Protein AF-0000000084954099 (afdb_homodimer)

pLDDT: mean 73.91, std 28.65, range [22.72, 98.81]

Solvent-accessible surface area (backbone atoms only — not comparable to full-atom values): 9710 Å² total; per-residue (Å²): 114,74,61,58,54,47,49,52,48,43,53,50,49,52,52,50,42,50,52,49,52,52,52,40,53,53,47,51,51,54,33,51,53,44,49,47,39,50,53,53,46,22,64,74,67,72,50,56,54,69,61,52,45,56,49,46,46,49,57,58,65,57,42,75,80,66,66,77,66,72,57,76,70,56,78,66,77,75,62,74,76,66,68,131,114,73,62,60,54,48,49,52,50,43,52,51,49,52,52,50,43,52,53,50,52,52,52,41,53,53,48,52,51,55,33,52,51,44,50,47,38,51,52,54,46,21,65,74,65,72,50,56,53,68,60,52,43,56,50,47,46,48,57,57,64,58,42,76,80,65,65,77,65,69,54,74,69,55,77,61,76,69,59,78,73,58,83,120

Organism: Tannerella forsythia (strain ATCC 43037 / JCM 10827 / CCUG 21028 A / KCTC 5666 / FDC 338) (NCBI:txid203275)

Radius of gyration: 31.11 Å; Cα contacts (8 Å, |Δi|>4): 77; chains: 2; bounding box: 122×73×50 Å

Structure (mmCIF, N/CA/C/O backbone):
data_AF-0000000084954099-model_v1
#
loop_
_entity.id
_entity.type
_entity.pdbx_description
1 polymer Transposase
#
loop_
_atom_site.group_PDB
_atom_site.id
_atom_site.type_symbol
_atom_site.label_atom_id
_atom_site.label_alt_id
_atom_site.label_comp_id
_atom_site.label_asym_id
_atom_site.label_entity_id
_atom_site.label_seq_id
_atom_site.pdbx_PDB_ins_code
_atom_site.Cartn_x
_atom_site.Cartn_y
_atom_site.Cartn_z
_atom_site.occupancy
_atom_site.B_iso_or_equiv
_atom_site.auth_seq_id
_atom_site.auth_comp_id
_atom_site.auth_asym_id
_atom_site.auth_atom_id
_atom_site.pdbx_PDB_model_num
ATOM 1 N N . MET A 1 1 ? 2.762 38.406 13.703 1 52.47 1 MET A N 1
ATOM 2 C CA . MET A 1 1 ? 3.654 37.688 12.789 1 52.47 1 MET A CA 1
ATOM 3 C C . MET A 1 1 ? 3.479 36.188 12.914 1 52.47 1 MET A C 1
ATOM 5 O O . MET A 1 1 ? 3.619 35.438 11.938 1 52.47 1 MET A O 1
ATOM 9 N N . GLU A 1 2 ? 3.123 35.719 14.273 1 62.41 2 GLU A N 1
ATOM 10 C CA . GLU A 1 2 ? 3.041 34.344 14.742 1 62.41 2 GLU A CA 1
ATOM 11 C C . GLU A 1 2 ? 1.837 33.625 14.141 1 62.41 2 GLU A C 1
ATOM 13 O O . GLU A 1 2 ? 1.922 32.438 13.781 1 62.41 2 GLU A O 1
ATOM 18 N N . THR A 1 3 ? 0.984 34.688 13.617 1 71.5 3 THR A N 1
ATOM 19 C CA . THR A 1 3 ? -0.298 34.125 13.211 1 71.5 3 THR A CA 1
ATOM 20 C C . THR A 1 3 ? -0.269 33.719 11.742 1 71.5 3 THR A C 1
ATOM 22 O O . THR A 1 3 ? -0.798 32.688 11.367 1 71.5 3 THR A O 1
ATOM 25 N N 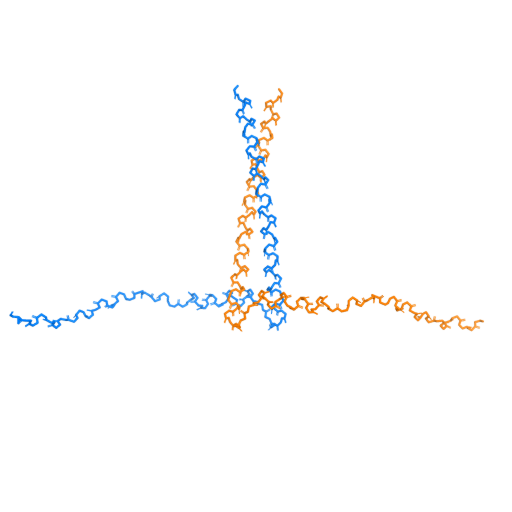. ARG A 1 4 ? 0.643 34.531 10.961 1 77.19 4 ARG A N 1
ATOM 26 C CA . ARG A 1 4 ? 0.65 34.25 9.523 1 77.19 4 ARG A CA 1
ATOM 27 C C . ARG A 1 4 ? 1.439 32.969 9.219 1 77.19 4 ARG A C 1
ATOM 29 O O . ARG A 1 4 ? 1.028 32.188 8.383 1 77.19 4 ARG A O 1
ATOM 36 N N . ASP A 1 5 ? 2.486 32.844 10.008 1 83.88 5 ASP A N 1
ATOM 37 C CA . ASP A 1 5 ? 3.334 31.656 9.82 1 83.88 5 ASP A CA 1
ATOM 38 C C . ASP A 1 5 ? 2.592 30.375 10.195 1 83.88 5 ASP A C 1
ATOM 40 O O . ASP A 1 5 ? 2.709 29.359 9.508 1 83.88 5 ASP A O 1
ATOM 44 N N . GLU A 1 6 ? 1.827 30.531 11.203 1 85.06 6 GLU A N 1
ATOM 45 C CA . GLU A 1 6 ? 1.071 29.375 11.672 1 85.06 6 GLU A CA 1
ATOM 46 C C . GLU A 1 6 ? -0.03 29 10.68 1 85.06 6 GLU A C 1
ATOM 48 O O . GLU A 1 6 ? -0.286 27.812 10.445 1 85.06 6 GLU A O 1
ATOM 53 N N . LEU A 1 7 ? -0.551 30.016 10.125 1 86.25 7 LEU A N 1
ATOM 54 C CA . LEU A 1 7 ? -1.606 29.797 9.148 1 86.25 7 LEU A CA 1
ATOM 55 C C . LEU A 1 7 ? -1.047 29.141 7.887 1 86.25 7 LEU A C 1
ATOM 57 O O . LEU A 1 7 ? -1.679 28.25 7.309 1 86.25 7 LEU A O 1
ATOM 61 N N . ASP A 1 8 ? 0.076 29.609 7.504 1 91.25 8 ASP A N 1
ATOM 62 C CA . ASP A 1 8 ? 0.742 29.031 6.34 1 91.25 8 ASP A CA 1
ATOM 63 C C . ASP A 1 8 ? 1.117 27.578 6.598 1 91.25 8 ASP A C 1
ATOM 65 O O . ASP A 1 8 ? 0.988 26.719 5.711 1 91.25 8 ASP A O 1
ATOM 69 N N . GLU A 1 9 ? 1.564 27.375 7.789 1 93.06 9 GLU A N 1
ATOM 70 C CA . GLU A 1 9 ? 1.923 26 8.164 1 93.06 9 GLU A CA 1
ATOM 71 C C . GLU A 1 9 ? 0.693 25.094 8.195 1 93.06 9 GLU A C 1
ATOM 73 O O . GLU A 1 9 ? 0.76 23.938 7.793 1 93.06 9 GLU A O 1
ATOM 78 N N . LEU A 1 10 ? -0.319 25.609 8.641 1 93.25 10 LEU A N 1
ATOM 79 C CA . LEU A 1 10 ? -1.578 24.875 8.672 1 93.25 10 LEU A CA 1
ATOM 80 C C . LEU A 1 10 ? -2.014 24.484 7.262 1 93.25 10 LEU A C 1
ATOM 82 O O . LEU A 1 10 ? -2.424 23.344 7.027 1 93.25 10 LEU A O 1
ATOM 86 N N . LYS A 1 11 ? -1.938 25.406 6.367 1 93.75 11 LYS A N 1
ATOM 87 C CA . LYS A 1 11 ? -2.318 25.141 4.98 1 93.75 11 LYS A CA 1
ATOM 88 C C . LYS A 1 11 ? -1.42 24.078 4.355 1 93.75 11 LYS A C 1
ATOM 90 O O . LYS A 1 11 ? -1.896 23.203 3.633 1 93.75 11 LYS A O 1
ATOM 95 N N . ARG A 1 12 ? -0.197 24.172 4.621 1 95.81 12 ARG A N 1
ATOM 96 C CA . ARG A 1 12 ? 0.767 23.219 4.09 1 95.81 12 ARG A CA 1
ATOM 97 C C . ARG A 1 12 ? 0.479 21.812 4.602 1 95.81 12 ARG A C 1
ATOM 99 O O . ARG A 1 12 ? 0.431 20.859 3.822 1 95.81 12 ARG A O 1
ATOM 106 N N . LEU A 1 13 ? 0.27 21.672 5.863 1 96.25 13 LEU A N 1
ATOM 107 C CA . LEU A 1 13 ? 0.038 20.375 6.484 1 96.25 13 LEU A CA 1
ATOM 108 C C . LEU A 1 13 ? -1.276 19.766 6 1 96.25 13 LEU A C 1
ATOM 110 O O . LEU A 1 13 ? -1.369 18.547 5.801 1 96.25 13 LE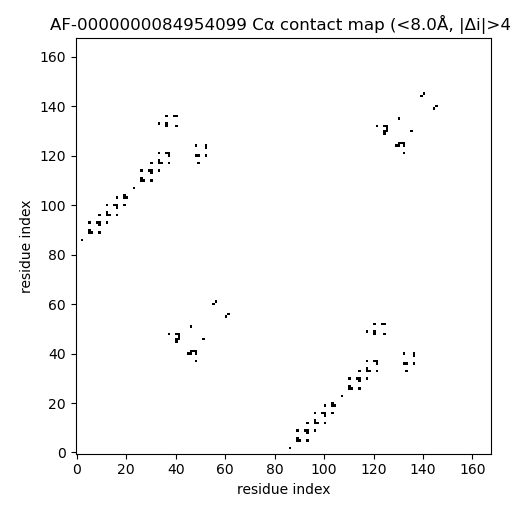U A O 1
ATOM 114 N N . ARG A 1 14 ? -2.236 20.625 5.801 1 96.38 14 ARG A N 1
ATOM 115 C CA . ARG A 1 14 ? -3.51 20.141 5.273 1 96.38 14 ARG A CA 1
ATOM 116 C C . ARG A 1 14 ? -3.348 19.609 3.857 1 96.38 14 ARG A C 1
ATOM 118 O O . ARG A 1 14 ? -3.912 18.562 3.514 1 96.38 14 ARG A O 1
ATOM 125 N N . SER A 1 15 ? -2.613 20.297 3.104 1 97.69 15 SER A N 1
ATOM 126 C CA . SER A 1 15 ? -2.348 19.875 1.735 1 97.69 15 SER A CA 1
ATOM 127 C C . SER A 1 15 ? -1.559 18.562 1.709 1 97.69 15 SER A C 1
ATOM 129 O O . SER A 1 15 ? -1.862 17.656 0.924 1 97.69 15 SER A O 1
ATOM 131 N N . GLU A 1 16 ? -0.58 18.5 2.537 1 97.5 16 GLU A N 1
ATOM 132 C CA . GLU A 1 16 ? 0.234 17.281 2.633 1 97.5 16 GLU A CA 1
ATOM 133 C C . GLU A 1 16 ? -0.599 16.094 3.098 1 97.5 16 GLU A C 1
ATOM 135 O O . GLU A 1 16 ? -0.467 14.992 2.564 1 97.5 16 GLU A O 1
ATOM 140 N N . ASN A 1 17 ? -1.392 16.359 4.051 1 98.19 17 ASN A N 1
ATOM 141 C CA . ASN A 1 17 ? -2.258 15.297 4.566 1 98.19 17 ASN A CA 1
ATOM 142 C C . ASN A 1 17 ? -3.209 14.773 3.494 1 98.19 17 ASN A C 1
ATOM 144 O O . ASN A 1 17 ? -3.432 13.57 3.391 1 98.19 17 ASN A O 1
ATOM 148 N N . LYS A 1 18 ? -3.721 15.656 2.727 1 98.06 18 LYS A N 1
ATOM 149 C CA . LYS A 1 18 ? -4.617 15.258 1.643 1 98.06 18 LYS A CA 1
ATOM 150 C C . LYS A 1 18 ? -3.883 14.406 0.607 1 98.06 18 LYS A C 1
ATOM 152 O O . LYS A 1 18 ? -4.395 13.375 0.17 1 98.06 18 LYS A O 1
ATOM 157 N N . ALA A 1 19 ? -2.74 14.852 0.223 1 98.25 19 ALA A N 1
ATOM 158 C CA . ALA A 1 19 ? -1.937 14.125 -0.76 1 98.25 19 ALA A CA 1
ATOM 159 C C . ALA A 1 19 ? -1.574 12.734 -0.257 1 98.25 19 ALA A C 1
ATOM 161 O O . ALA A 1 19 ? -1.623 11.758 -1.014 1 98.25 19 ALA A O 1
ATOM 162 N N . LEU A 1 20 ? -1.23 12.648 0.977 1 97.88 20 LEU A N 1
ATOM 163 C CA . LEU A 1 20 ? -0.851 11.375 1.578 1 97.88 20 LEU A CA 1
ATOM 164 C C . LEU A 1 20 ? -2.043 10.422 1.633 1 97.88 20 LEU A C 1
ATOM 166 O O . LEU A 1 20 ? -1.895 9.219 1.396 1 97.88 20 LEU A O 1
ATOM 170 N N . LYS A 1 21 ? -3.137 10.961 1.969 1 98.44 21 LYS A N 1
ATOM 171 C CA . LYS A 1 21 ? -4.344 10.141 2.045 1 98.44 21 LYS A CA 1
ATOM 172 C C . LYS A 1 21 ? -4.711 9.578 0.674 1 98.44 21 LYS A C 1
ATOM 174 O O . LYS A 1 21 ? -5.113 8.414 0.56 1 98.44 21 LYS A O 1
ATOM 179 N N . GLU A 1 22 ? -4.574 10.359 -0.316 1 98.5 22 GLU A N 1
ATOM 180 C CA . GLU A 1 22 ? -4.848 9.914 -1.68 1 98.5 22 GLU A CA 1
ATOM 181 C C . GLU A 1 22 ? -3.855 8.836 -2.119 1 98.5 22 GLU A C 1
ATOM 183 O O . GLU A 1 22 ? -4.246 7.832 -2.711 1 98.5 22 GLU A O 1
ATOM 188 N N . ALA A 1 23 ? -2.631 9.086 -1.826 1 98.44 23 ALA A N 1
ATOM 189 C CA . ALA A 1 23 ? -1.595 8.109 -2.162 1 98.44 23 ALA A CA 1
ATOM 190 C C . ALA A 1 23 ? -1.819 6.793 -1.424 1 98.44 23 ALA A C 1
ATOM 192 O O . ALA A 1 23 ? -1.643 5.715 -1.997 1 98.44 23 ALA A O 1
ATOM 193 N N . TYR A 1 24 ? -2.205 6.934 -0.234 1 98.69 24 TYR A N 1
ATOM 194 C CA . TYR A 1 24 ? -2.492 5.762 0.591 1 98.69 24 TYR A CA 1
ATOM 195 C C . TYR A 1 24 ? -3.65 4.961 0.015 1 98.69 24 TYR A C 1
ATOM 197 O O . T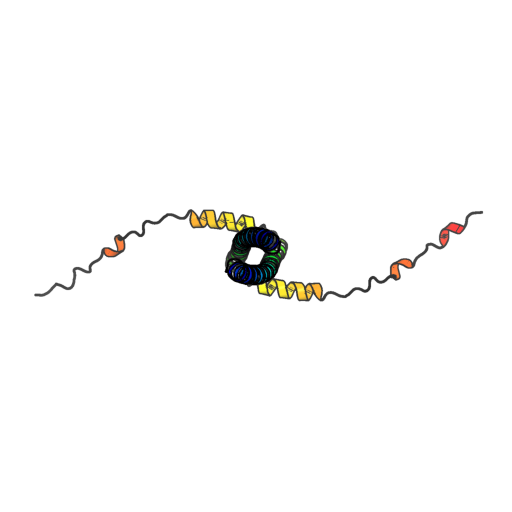YR A 1 24 ? -3.588 3.73 -0.054 1 98.69 24 TYR A O 1
ATOM 205 N N . ALA A 1 25 ? -4.648 5.637 -0.324 1 98.69 25 ALA A N 1
ATOM 206 C CA . ALA A 1 25 ? -5.816 4.969 -0.894 1 98.69 25 ALA A CA 1
ATOM 207 C C . ALA A 1 25 ? -5.453 4.234 -2.182 1 98.69 25 ALA A C 1
ATOM 209 O O . ALA A 1 25 ? -5.887 3.1 -2.398 1 98.69 25 ALA A O 1
ATOM 210 N N . GLU A 1 26 ? -4.715 4.855 -3.027 1 98.62 26 GLU A N 1
ATOM 211 C CA . GLU A 1 26 ? -4.266 4.234 -4.27 1 98.62 26 GLU A CA 1
ATOM 212 C C . GLU A 1 26 ? -3.418 2.996 -3.996 1 98.62 26 GLU A C 1
ATOM 214 O O . GLU A 1 26 ? -3.594 1.961 -4.641 1 98.62 26 GLU A O 1
ATOM 219 N N . LEU A 1 27 ? -2.572 3.168 -2.998 1 98.81 27 LEU A N 1
ATOM 220 C CA . LEU A 1 27 ? -1.695 2.053 -2.656 1 98.81 27 LEU A CA 1
ATOM 221 C C . LEU A 1 27 ? -2.494 0.889 -2.082 1 98.81 27 LEU A C 1
ATOM 223 O O . LEU A 1 27 ? -2.17 -0.275 -2.33 1 98.81 27 LEU A O 1
ATOM 227 N N . VAL A 1 28 ? -3.43 1.176 -1.289 1 98.62 28 VAL A N 1
ATOM 228 C CA . VAL A 1 28 ? -4.297 0.144 -0.73 1 98.62 28 VAL A CA 1
ATOM 229 C C . VAL A 1 28 ? -4.938 -0.659 -1.858 1 98.62 28 VAL A C 1
ATOM 231 O O . VAL A 1 28 ? -4.98 -1.891 -1.808 1 98.62 28 VAL A O 1
ATOM 234 N N . LEU A 1 29 ? -5.406 0.028 -2.879 1 98.56 29 LEU A N 1
ATOM 235 C CA . LEU A 1 29 ? -6.055 -0.637 -4.004 1 98.56 29 LEU A CA 1
ATOM 236 C C . LEU A 1 29 ? -5.062 -1.517 -4.758 1 98.56 29 LEU A C 1
ATOM 238 O O . LEU A 1 29 ? -5.375 -2.66 -5.102 1 98.56 29 LEU A O 1
ATOM 242 N N . ASN A 1 30 ? -3.928 -0.906 -5.039 1 98.44 30 ASN A N 1
ATOM 243 C CA . ASN A 1 30 ? -2.898 -1.669 -5.734 1 98.44 30 ASN A CA 1
ATOM 244 C C . ASN A 1 30 ? -2.508 -2.924 -4.957 1 98.44 30 ASN A C 1
ATOM 246 O O . ASN A 1 30 ? -2.33 -3.992 -5.543 1 98.44 30 ASN A O 1
ATOM 250 N N . HIS A 1 31 ? -2.34 -2.838 -3.709 1 98.81 31 HIS A N 1
ATOM 251 C CA . HIS A 1 31 ? -1.984 -3.963 -2.85 1 98.81 31 HIS A CA 1
ATOM 252 C C . HIS A 1 31 ? -3.074 -5.031 -2.859 1 98.81 31 HIS A C 1
ATOM 254 O O . HIS A 1 31 ? -2.779 -6.223 -2.938 1 98.81 31 HIS A O 1
ATOM 260 N N . LYS A 1 32 ? -4.312 -4.594 -2.773 1 98.44 32 LYS A N 1
ATOM 261 C CA . LYS A 1 32 ? -5.43 -5.535 -2.799 1 98.44 32 LYS A CA 1
ATOM 262 C C . LYS A 1 32 ? -5.469 -6.305 -4.117 1 98.44 32 LYS A C 1
ATOM 264 O O . LYS A 1 32 ? -5.77 -7.5 -4.133 1 98.44 32 LYS A O 1
ATOM 269 N N . CYS A 1 33 ? -5.203 -5.656 -5.199 1 97.69 33 CYS A N 1
ATOM 270 C CA . CYS A 1 33 ? -5.16 -6.32 -6.496 1 97.69 33 CYS A CA 1
ATOM 271 C C . CYS A 1 33 ? -4.062 -7.375 -6.535 1 97.69 33 CYS A C 1
ATOM 273 O O . CYS A 1 33 ? -4.289 -8.492 -6.996 1 97.69 33 CYS A O 1
ATOM 275 N N . SER A 1 34 ? -2.963 -6.973 -5.996 1 98.38 34 SER A N 1
ATOM 276 C CA . SER A 1 34 ? -1.861 -7.93 -5.941 1 98.38 34 SER A CA 1
ATOM 277 C C . SER A 1 34 ? -2.215 -9.133 -5.07 1 98.38 34 SER A C 1
ATOM 279 O O . SER A 1 34 ? -1.927 -10.273 -5.434 1 98.38 34 SER A O 1
ATOM 281 N N . GLU A 1 35 ? -2.85 -8.961 -4.008 1 98.5 35 GLU A N 1
ATOM 282 C CA . GLU A 1 35 ? -3.262 -10.023 -3.098 1 98.5 35 GLU A CA 1
ATOM 283 C C . GLU A 1 35 ? -4.289 -10.938 -3.754 1 98.5 35 GLU A C 1
ATOM 285 O O . GLU A 1 35 ? -4.285 -12.148 -3.525 1 98.5 35 GLU A O 1
ATOM 290 N N . LYS A 1 36 ? -5.094 -10.375 -4.543 1 97.44 36 LYS A N 1
ATOM 291 C CA . LYS A 1 36 ? -6.086 -11.18 -5.25 1 97.44 36 LYS A CA 1
ATOM 292 C C . LYS A 1 36 ? -5.426 -12.109 -6.262 1 97.44 36 LYS A C 1
ATOM 294 O O . LYS A 1 36 ? -5.836 -13.266 -6.41 1 97.44 36 LYS A O 1
ATOM 299 N N . VAL A 1 37 ? -4.457 -11.617 -6.969 1 97.88 37 VAL A N 1
ATOM 300 C CA . VAL A 1 37 ? -3.699 -12.43 -7.914 1 97.88 37 VAL A CA 1
ATOM 301 C C . VAL A 1 37 ? -3.09 -13.633 -7.195 1 97.88 37 VAL A C 1
ATOM 303 O O . VAL A 1 37 ? -3.188 -14.766 -7.676 1 97.88 37 VAL A O 1
ATOM 306 N N . ILE A 1 38 ? -2.596 -13.367 -6.027 1 98.19 38 ILE A N 1
ATOM 307 C CA . ILE A 1 38 ? -1.95 -14.422 -5.246 1 98.19 38 ILE A CA 1
ATOM 308 C C . ILE A 1 38 ? -2.994 -15.43 -4.785 1 98.19 38 ILE A C 1
ATOM 310 O O . ILE A 1 38 ? -2.77 -16.641 -4.863 1 98.19 38 ILE A O 1
ATOM 314 N N . GLU A 1 39 ? -4.074 -14.922 -4.355 1 97.12 39 GLU A N 1
ATOM 315 C CA . GLU A 1 39 ? -5.152 -15.797 -3.898 1 97.12 39 GLU A CA 1
ATOM 316 C C . GLU A 1 39 ? -5.633 -16.719 -5.016 1 97.12 39 GLU A C 1
ATOM 318 O O . GLU A 1 39 ? -5.793 -17.922 -4.812 1 97.12 39 GLU A O 1
ATOM 323 N N . VAL A 1 40 ? -5.875 -16.188 -6.164 1 95.69 40 VAL A N 1
ATOM 324 C CA . VAL A 1 40 ? -6.348 -16.938 -7.316 1 95.69 40 VAL A CA 1
ATOM 325 C C . VAL A 1 40 ? -5.297 -17.969 -7.727 1 95.69 40 VAL A C 1
ATOM 327 O O . VAL A 1 40 ? -5.621 -19.125 -7.996 1 95.69 40 VAL A O 1
ATOM 330 N N . ALA A 1 41 ? -4.102 -17.547 -7.672 1 95.81 41 ALA A N 1
ATOM 331 C CA . ALA A 1 41 ? -3.014 -18.438 -8.047 1 95.81 41 ALA A CA 1
ATOM 332 C C . ALA A 1 41 ? -2.869 -19.578 -7.035 1 95.81 41 ALA A C 1
ATOM 334 O O . ALA A 1 41 ? -2.633 -20.719 -7.41 1 95.81 41 ALA A O 1
ATOM 335 N N . ASP A 1 42 ? -3.002 -19.297 -5.801 1 96.75 42 ASP A N 1
ATOM 336 C CA . ASP A 1 42 ? -2.967 -20.312 -4.766 1 96.75 42 ASP A CA 1
ATOM 337 C C . ASP A 1 42 ? -4.012 -21.406 -5.027 1 96.75 42 ASP A C 1
ATOM 339 O O . ASP A 1 42 ? -3.73 -22.594 -4.875 1 96.75 42 ASP A O 1
ATOM 343 N N . GLU A 1 43 ? -5.176 -20.953 -5.438 1 94.19 43 GLU A N 1
ATOM 344 C CA . GLU A 1 43 ? -6.273 -21.875 -5.719 1 94.19 43 GLU A CA 1
ATOM 345 C C . GLU A 1 43 ? -6.012 -22.656 -6.996 1 94.19 43 GLU A C 1
ATOM 347 O O . GLU A 1 43 ? -6.246 -23.875 -7.039 1 94.19 43 GLU A O 1
ATOM 352 N N . MET A 1 44 ? -5.496 -22 -7.965 1 91.5 44 MET A N 1
ATOM 353 C CA . MET A 1 44 ? -5.262 -22.609 -9.273 1 91.5 44 MET A CA 1
ATOM 354 C C . MET A 1 44 ? -4.184 -23.688 -9.18 1 91.5 44 MET A C 1
ATOM 356 O O . MET A 1 44 ? -4.293 -24.734 -9.828 1 91.5 44 MET A O 1
ATOM 360 N N . PHE A 1 45 ? -3.244 -23.438 -8.336 1 93.94 45 PHE A N 1
ATOM 361 C CA . PHE A 1 45 ? -2.088 -24.312 -8.344 1 93.94 45 PHE A CA 1
ATOM 362 C C . PHE A 1 45 ? -2.045 -25.156 -7.07 1 93.94 45 PHE A C 1
ATOM 364 O O . PHE A 1 45 ? -1.181 -26.016 -6.918 1 93.94 45 PHE A O 1
ATOM 371 N N . ASN A 1 46 ? -2.969 -24.922 -6.184 1 96.12 46 ASN A N 1
ATOM 372 C CA . ASN A 1 46 ? -3.021 -25.594 -4.898 1 96.12 46 ASN A CA 1
ATOM 373 C C . ASN A 1 46 ? -1.707 -25.469 -4.137 1 96.12 46 ASN A C 1
ATOM 375 O O . ASN A 1 46 ? -1.111 -26.469 -3.732 1 96.12 46 ASN A O 1
ATOM 379 N N . LEU A 1 47 ? -1.31 -24.156 -3.98 1 96.06 47 LEU A N 1
ATOM 380 C CA . LEU A 1 47 ? -0.06 -23.797 -3.322 1 96.06 47 LEU A CA 1
ATOM 381 C C . LEU A 1 47 ? -0.286 -22.672 -2.311 1 96.06 47 LEU A C 1
ATOM 383 O O . LEU A 1 47 ? -1.374 -22.094 -2.248 1 96.06 47 LEU A O 1
ATOM 387 N N . ASP A 1 48 ? 0.705 -22.5 -1.512 1 97.12 48 ASP A N 1
ATOM 388 C CA . ASP A 1 48 ? 0.898 -21.281 -0.735 1 97.12 48 ASP A CA 1
ATOM 389 C C . ASP A 1 48 ? 2.09 -20.484 -1.257 1 97.12 48 ASP A C 1
ATOM 391 O O . ASP A 1 48 ? 3.221 -20.672 -0.811 1 97.12 48 ASP A O 1
ATOM 395 N N . LEU A 1 49 ? 1.784 -19.609 -2.137 1 96.69 49 LEU A N 1
ATOM 396 C CA . LEU A 1 49 ? 2.84 -18.938 -2.875 1 96.69 49 LEU A CA 1
ATOM 397 C C . LEU A 1 49 ? 3.695 -18.078 -1.94 1 96.69 49 LEU A C 1
ATOM 399 O O . LEU A 1 49 ? 4.902 -17.938 -2.156 1 96.69 49 LEU A O 1
ATOM 403 N N . LYS A 1 50 ? 3.078 -17.547 -0.979 1 96.31 50 LYS A N 1
ATOM 404 C CA . LYS A 1 50 ? 3.836 -16.734 -0.028 1 96.31 50 LYS A CA 1
ATOM 405 C C . LYS A 1 50 ? 4.848 -17.594 0.735 1 96.31 50 LYS A C 1
ATOM 407 O O . LYS A 1 50 ? 6.004 -17.203 0.89 1 96.31 50 LYS A O 1
ATOM 412 N N . LYS A 1 51 ? 4.453 -18.766 1.116 1 94.56 51 LYS A N 1
ATOM 413 C CA . LYS A 1 51 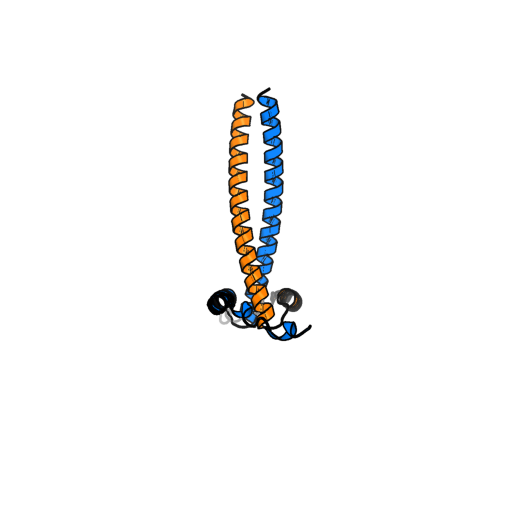? 5.34 -19.672 1.828 1 94.56 51 LYS A CA 1
ATOM 414 C C . LYS A 1 51 ? 6.426 -20.219 0.902 1 94.56 51 LYS A C 1
ATOM 416 O O . LYS A 1 51 ? 7.59 -20.312 1.291 1 94.56 51 LYS A O 1
ATOM 421 N N . SER A 1 52 ? 6.027 -20.531 -0.267 1 91.25 52 SER A N 1
ATOM 422 C CA . SER A 1 52 ? 6.949 -21.141 -1.226 1 91.25 52 SER A 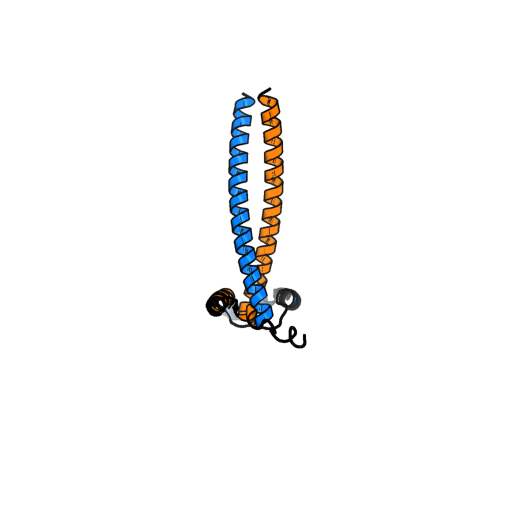CA 1
ATOM 423 C C . SER A 1 52 ? 8.016 -20.141 -1.666 1 91.25 52 SER A C 1
ATOM 425 O O . SER A 1 52 ? 9.141 -20.516 -1.975 1 91.25 52 SER A O 1
ATOM 427 N N . THR A 1 53 ? 7.645 -18.922 -1.724 1 90.88 53 THR A N 1
ATOM 428 C CA . THR A 1 53 ? 8.57 -17.875 -2.131 1 90.88 53 THR A CA 1
ATOM 429 C C . THR A 1 53 ? 9.594 -17.609 -1.027 1 90.88 53 THR A C 1
ATOM 431 O O . THR A 1 53 ? 10.758 -17.312 -1.309 1 90.88 53 THR A O 1
ATOM 434 N N . ASN A 1 54 ? 9.164 -17.594 0.098 1 85.69 54 ASN A N 1
ATOM 435 C CA . ASN A 1 54 ? 10.062 -17.391 1.228 1 85.69 54 ASN A CA 1
ATOM 436 C C . ASN A 1 54 ? 11.07 -18.531 1.361 1 85.69 54 ASN A C 1
ATOM 438 O O . ASN A 1 54 ? 12.211 -18.312 1.784 1 85.69 54 ASN A O 1
ATOM 442 N N . THR A 1 55 ? 10.617 -19.734 1.025 1 79.25 55 THR A N 1
ATOM 443 C CA . THR A 1 55 ? 11.492 -20.906 1.087 1 79.25 55 THR A CA 1
ATOM 444 C C . THR A 1 55 ? 12.5 -20.875 -0.06 1 79.25 55 THR A C 1
ATOM 446 O O . THR A 1 55 ? 13.664 -21.234 0.124 1 79.25 55 THR A O 1
ATOM 449 N N . SER A 1 56 ? 12.023 -20.469 -1.192 1 71.94 56 SER A N 1
ATOM 450 C CA . SER A 1 56 ? 12.891 -20.406 -2.363 1 71.94 56 SER A CA 1
ATOM 451 C C . SER A 1 56 ? 13.969 -19.344 -2.193 1 71.94 56 SER A C 1
ATOM 453 O O . SER A 1 56 ? 15.102 -19.516 -2.635 1 71.94 56 SER A O 1
ATOM 455 N N . TYR A 1 57 ? 13.508 -18.328 -1.656 1 62.78 57 TYR A N 1
ATOM 456 C CA . TYR A 1 57 ? 14.461 -17.25 -1.424 1 62.78 57 TYR A CA 1
ATOM 457 C C . TYR A 1 57 ? 15.5 -17.641 -0.383 1 62.78 57 TYR A C 1
ATOM 459 O O . TYR A 1 57 ? 16.672 -17.266 -0.485 1 62.78 57 TYR A O 1
ATOM 467 N N . GLN A 1 58 ? 15.078 -18.391 0.542 1 61.53 58 GLN A N 1
ATOM 468 C CA . GLN A 1 58 ? 16.031 -18.891 1.531 1 61.53 58 GLN A CA 1
ATOM 469 C C . GLN A 1 58 ? 17 -19.875 0.906 1 61.53 58 GLN A C 1
ATOM 471 O O . GLN A 1 58 ? 18.188 -19.891 1.248 1 61.53 58 GLN A O 1
ATOM 476 N N . SER A 1 59 ? 16.438 -20.672 0.008 1 59.06 59 SER A N 1
ATOM 477 C CA . SER A 1 59 ? 17.312 -21.656 -0.621 1 59.06 59 SER A CA 1
ATOM 478 C C . SER A 1 59 ? 18.25 -21 -1.624 1 59.06 59 SER A C 1
ATOM 480 O O . SER A 1 59 ? 19.391 -21.438 -1.799 1 59.06 59 SER A O 1
ATOM 482 N N . THR A 1 60 ? 17.609 -20.016 -2.283 1 55.34 60 THR A N 1
ATOM 483 C CA . THR A 1 60 ? 18.469 -19.375 -3.279 1 55.34 60 THR A CA 1
ATOM 484 C C . THR A 1 60 ? 19.438 -18.406 -2.615 1 55.34 60 THR A C 1
ATOM 486 O O . THR A 1 60 ? 20.578 -18.25 -3.07 1 55.34 60 THR A O 1
ATOM 489 N N . SER A 1 61 ? 18.797 -17.797 -1.646 1 51.5 61 SER A N 1
ATOM 490 C CA . SER A 1 61 ? 19.688 -16.844 -0.976 1 51.5 61 SER A CA 1
ATOM 491 C C . SER A 1 61 ? 20.734 -17.578 -0.128 1 51.5 61 SER A C 1
ATOM 493 O O . SER A 1 61 ? 21.656 -16.938 0.394 1 51.5 61 SER A O 1
ATOM 495 N N . GLY A 1 62 ? 20.266 -18.719 0.251 1 44.88 62 GLY A N 1
ATOM 496 C CA . GLY A 1 62 ? 21.312 -19.484 0.91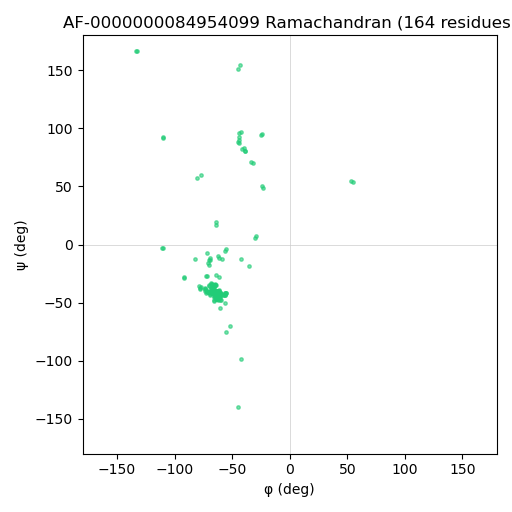2 1 44.88 62 GLY A CA 1
ATOM 497 C C . GLY A 1 62 ? 22.391 -19.953 -0.036 1 44.88 62 GLY A C 1
ATOM 498 O O . GLY A 1 62 ? 23.125 -20.891 0.271 1 44.88 62 GLY A O 1
ATOM 499 N N . GLY A 1 63 ? 22.141 -19.859 -1.292 1 42.09 63 GLY A N 1
ATOM 500 C CA . GLY A 1 63 ? 23.328 -20.156 -2.066 1 42.09 63 GLY A CA 1
ATOM 501 C C . GLY A 1 63 ? 24.594 -19.516 -1.497 1 42.09 63 GLY A C 1
ATOM 502 O O . GLY A 1 63 ? 24.516 -18.625 -0.65 1 42.09 63 GLY A O 1
ATOM 503 N N . ARG A 1 64 ? 25.75 -20.141 -1.808 1 39.09 64 ARG A N 1
ATOM 504 C CA . ARG A 1 64 ? 27.141 -19.859 -1.473 1 39.09 64 ARG A CA 1
ATOM 505 C C . ARG A 1 64 ? 27.453 -18.375 -1.619 1 39.09 64 ARG A C 1
ATOM 507 O O . ARG A 1 64 ? 27.031 -17.734 -2.588 1 39.09 64 ARG A O 1
ATOM 514 N N . SER A 1 65 ? 27.438 -17.484 -0.616 1 37.94 65 SER A N 1
ATOM 515 C CA . SER A 1 65 ? 28.422 -16.406 -0.672 1 37.94 65 SER A CA 1
ATOM 516 C C . SER A 1 65 ? 29.625 -16.797 -1.51 1 37.94 65 SER A C 1
ATOM 518 O O . SER A 1 65 ? 30.5 -17.531 -1.038 1 37.94 65 SER A O 1
ATOM 520 N N . ARG A 1 66 ? 29.422 -17.266 -2.641 1 34.56 66 ARG A N 1
ATOM 521 C CA . ARG A 1 66 ? 30.641 -17.359 -3.447 1 34.56 66 ARG A CA 1
ATOM 522 C C . ARG A 1 66 ? 31.453 -16.078 -3.344 1 34.56 66 ARG A C 1
ATOM 524 O O . ARG A 1 66 ? 30.938 -14.984 -3.596 1 34.56 66 ARG A O 1
ATOM 531 N N . GLU A 1 67 ? 32.375 -15.914 -2.357 1 36 67 GLU A N 1
ATOM 532 C CA . GLU A 1 67 ? 33.531 -15.031 -2.395 1 36 67 GLU A CA 1
ATOM 533 C C . GLU A 1 67 ? 33.969 -14.75 -3.83 1 36 67 GLU A C 1
ATOM 535 O O . GLU A 1 67 ? 34.031 -15.672 -4.652 1 36 67 GLU A O 1
ATOM 540 N N . PRO A 1 68 ? 33.438 -13.586 -4.391 1 35.56 68 PRO A N 1
ATOM 541 C CA . PRO A 1 68 ? 34.125 -13.312 -5.66 1 35.56 68 PRO A CA 1
ATOM 542 C C . PRO A 1 68 ? 35.594 -13.766 -5.652 1 35.56 68 PRO A C 1
ATOM 544 O O . PRO A 1 68 ? 36.344 -13.375 -4.77 1 35.56 68 PRO A O 1
ATOM 547 N N . SER A 1 69 ? 35.781 -14.969 -5.66 1 30.69 69 SER A N 1
ATOM 548 C CA . SER A 1 69 ? 37.156 -15.406 -5.805 1 30.69 69 SER A CA 1
ATOM 549 C C . SER A 1 69 ? 37.906 -14.531 -6.797 1 30.69 69 SER A C 1
ATOM 551 O O . SER A 1 69 ? 37.469 -14.367 -7.941 1 30.69 69 SER A O 1
ATOM 553 N N . LEU A 1 70 ? 38.344 -13.383 -6.324 1 33.19 70 LEU A N 1
ATOM 554 C CA . LEU A 1 70 ? 39.375 -12.531 -6.93 1 33.19 70 LEU A CA 1
ATOM 555 C C . LEU A 1 70 ? 40.375 -13.367 -7.715 1 33.19 70 LEU A C 1
ATOM 557 O O . LEU A 1 70 ? 41.469 -12.898 -8.031 1 33.19 70 LEU A O 1
ATOM 561 N N . SER A 1 71 ? 39.969 -14.664 -7.797 1 30.16 71 SER A N 1
ATOM 562 C CA . SER A 1 71 ? 41.125 -15.414 -8.328 1 30.16 71 SER A CA 1
ATOM 563 C C . SER A 1 71 ? 41.469 -14.961 -9.734 1 30.16 71 SER A C 1
ATOM 565 O O . SER A 1 71 ? 42.406 -15.469 -10.336 1 30.16 71 SER A O 1
ATOM 567 N N . LEU A 1 72 ? 40.344 -14.43 -10.398 1 30.62 72 LEU A N 1
ATOM 568 C CA . LEU A 1 72 ? 40.656 -14.555 -11.812 1 30.62 72 LEU A CA 1
ATOM 569 C C . LEU A 1 72 ? 41.906 -13.727 -12.164 1 30.62 72 LEU A C 1
ATOM 571 O O . LEU A 1 72 ? 42.188 -13.516 -13.344 1 30.62 72 LEU A O 1
ATOM 575 N N . LEU A 1 73 ? 42.219 -12.961 -11.102 1 31.84 73 LEU A N 1
ATOM 576 C CA . LEU A 1 73 ? 43.344 -12.109 -11.547 1 31.84 73 LEU A CA 1
ATOM 577 C C . LEU A 1 73 ? 44.5 -12.961 -12.07 1 31.84 73 LEU A C 1
ATOM 579 O O . LEU A 1 73 ? 45.594 -12.453 -12.281 1 31.84 73 LEU A O 1
ATOM 583 N N . ARG A 1 74 ? 44.219 -14.328 -11.898 1 26.22 74 ARG A N 1
ATOM 584 C CA . ARG A 1 74 ? 45.531 -14.969 -11.984 1 26.22 74 ARG A CA 1
ATOM 585 C C . ARG A 1 74 ? 46.219 -14.594 -13.281 1 26.22 74 ARG A C 1
ATOM 587 O O . ARG A 1 74 ? 47.438 -14.289 -13.281 1 26.22 74 ARG A O 1
ATOM 594 N N . HIS A 1 75 ? 45.719 -15.219 -14.359 1 27.98 75 HIS A N 1
ATOM 595 C CA . HIS A 1 75 ? 46.688 -15.766 -15.281 1 27.98 75 HIS A CA 1
ATOM 596 C C . HIS A 1 75 ? 47.25 -14.68 -16.203 1 27.98 75 HIS A C 1
ATOM 598 O O . HIS A 1 75 ? 46.5 -14.141 -17.047 1 27.98 75 HIS A O 1
ATOM 604 N N . GLN A 1 76 ? 47.812 -13.672 -15.664 1 25.14 76 GLN A N 1
ATOM 605 C CA . GLN A 1 76 ? 48.562 -12.742 -16.5 1 25.14 76 GLN A CA 1
ATOM 606 C C . GLN A 1 76 ? 49.438 -13.492 -17.5 1 25.14 76 GLN A C 1
ATOM 608 O O . GLN A 1 76 ? 50.25 -14.359 -17.125 1 25.14 76 GLN A O 1
ATOM 613 N N . PRO A 1 77 ? 48.781 -13.812 -18.703 1 27.44 77 PRO A N 1
ATOM 614 C CA . PRO A 1 77 ? 49.656 -14.414 -19.719 1 27.44 77 PRO A CA 1
ATOM 615 C C . PRO A 1 77 ? 51 -13.695 -19.828 1 27.44 77 PRO A C 1
ATOM 617 O O . PRO A 1 77 ? 51.062 -12.461 -19.812 1 27.44 77 PRO A O 1
ATOM 620 N N . SER A 1 78 ? 52 -14.07 -19.109 1 29.61 78 SER A N 1
ATOM 621 C CA . SER A 1 78 ? 53.406 -13.664 -19.156 1 29.61 78 SER A CA 1
ATOM 622 C C . SER A 1 78 ? 53.906 -13.562 -20.594 1 29.61 78 SER A C 1
ATOM 624 O O . SER A 1 78 ? 55.062 -13.242 -20.828 1 29.61 78 SER A O 1
ATOM 626 N N . SER A 1 79 ? 53.031 -14.148 -21.594 1 26.81 79 SER A N 1
ATOM 627 C CA . SER A 1 79 ? 53.875 -14.508 -22.734 1 26.81 79 SER A CA 1
ATOM 628 C C . SER A 1 79 ? 54.562 -13.281 -23.312 1 26.81 79 SER A C 1
ATOM 630 O O . SER A 1 79 ? 55.656 -13.383 -23.859 1 26.81 79 SER A O 1
ATOM 632 N N . LEU A 1 80 ? 53.719 -12.258 -23.672 1 28.66 80 LEU A N 1
ATOM 633 C CA . LEU A 1 80 ? 54.125 -11.711 -24.969 1 28.66 80 LEU A CA 1
ATOM 634 C C . LEU A 1 80 ? 55.406 -10.914 -24.859 1 28.66 80 LEU A C 1
ATOM 636 O O . LEU A 1 80 ? 55.812 -10.258 -25.828 1 28.66 80 LEU A O 1
ATOM 640 N N . LEU A 1 81 ? 55.844 -10.711 -23.641 1 27.91 81 LEU A N 1
ATOM 641 C CA . LEU A 1 81 ? 56.906 -9.734 -23.75 1 27.91 81 LEU A CA 1
ATOM 642 C C . LEU A 1 81 ? 58.062 -10.289 -24.562 1 27.91 81 LEU A C 1
ATOM 644 O O . LEU A 1 81 ? 59.188 -9.742 -24.547 1 27.91 81 LEU A O 1
ATOM 648 N N . GLN A 1 82 ? 57.844 -11.383 -25.328 1 25.75 82 GLN A N 1
ATOM 649 C CA . GLN A 1 82 ? 59.062 -11.828 -26 1 25.75 82 GLN A CA 1
ATOM 650 C C . GLN A 1 82 ? 59.594 -10.758 -26.938 1 25.75 82 GLN A C 1
ATOM 652 O O . GLN A 1 82 ? 60.469 -11.023 -27.75 1 25.75 82 GLN A O 1
ATOM 657 N N . GLU A 1 83 ? 58.844 -9.68 -27.25 1 26.8 83 GLU A N 1
ATOM 658 C CA . GLU A 1 83 ? 59.469 -9.039 -28.406 1 26.8 83 GLU A CA 1
ATOM 659 C C . GLU A 1 83 ? 61 -8.93 -28.234 1 26.8 83 GLU A C 1
ATOM 661 O O . GLU A 1 83 ? 61.75 -9.32 -29.125 1 26.8 83 GLU A O 1
ATOM 666 N N . GLN A 1 84 ? 61.531 -7.73 -28.688 1 23.17 84 GLN A N 1
ATOM 667 C CA . GLN A 1 84 ? 62.844 -7.297 -29.141 1 23.17 84 GLN A CA 1
ATOM 668 C C . GLN A 1 84 ? 63.875 -7.398 -28.016 1 23.17 84 GLN A C 1
ATOM 670 O O . GLN A 1 84 ? 63.594 -7.02 -26.875 1 23.17 84 GLN A O 1
ATOM 675 N N . MET B 1 1 ? -7.297 34.188 21.219 1 52.56 1 MET B N 1
ATOM 676 C CA . MET B 1 1 ? -8.031 32.938 21.188 1 52.56 1 MET B CA 1
ATOM 677 C C . MET B 1 1 ? -7.676 32.125 19.953 1 52.56 1 MET B C 1
ATOM 6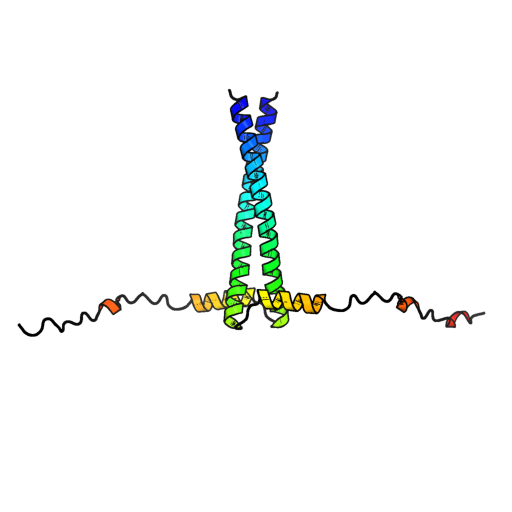79 O O . MET B 1 1 ? -7.695 30.891 19.984 1 52.56 1 MET B O 1
ATOM 683 N N . GLU B 1 2 ? -7.328 32.938 18.766 1 62.81 2 GLU B N 1
ATOM 684 C CA . GLU B 1 2 ? -7.105 32.469 17.406 1 62.81 2 GLU B CA 1
ATOM 685 C C . GLU B 1 2 ? -5.805 31.672 17.312 1 62.81 2 GLU B C 1
ATOM 687 O O . GLU B 1 2 ? -5.738 30.656 16.609 1 62.81 2 GLU B O 1
ATOM 692 N N . THR B 1 3 ? -5.039 32 18.5 1 71.69 3 THR B N 1
ATOM 693 C CA . THR B 1 3 ? -3.686 31.469 18.375 1 71.69 3 THR B CA 1
ATOM 694 C C . THR B 1 3 ? -3.596 30.062 18.984 1 71.69 3 THR B C 1
ATOM 696 O O . THR B 1 3 ? -2.926 29.188 18.438 1 71.69 3 THR B O 1
ATOM 699 N N . ARG B 1 4 ? -4.555 29.875 20.031 1 77.12 4 ARG B N 1
ATOM 700 C CA . ARG B 1 4 ? -4.457 28.578 20.719 1 77.12 4 ARG B CA 1
ATOM 701 C C . ARG B 1 4 ? -5.102 27.469 19.875 1 77.12 4 ARG B C 1
ATOM 703 O O . ARG B 1 4 ? -4.574 26.359 19.797 1 77.12 4 ARG B O 1
ATOM 710 N N . ASP B 1 5 ? -6.168 27.875 19.219 1 83.81 5 ASP B N 1
ATOM 711 C CA . ASP B 1 5 ? -6.887 26.922 18.391 1 83.81 5 ASP B CA 1
ATOM 712 C C . ASP B 1 5 ? -6.047 26.5 17.188 1 83.81 5 ASP B C 1
ATOM 714 O O . ASP B 1 5 ? -6.027 25.328 16.812 1 83.81 5 ASP B O 1
ATOM 718 N N . GLU B 1 6 ? -5.355 27.469 16.703 1 84.94 6 GLU B N 1
ATOM 719 C CA . GLU B 1 6 ? -4.516 27.188 15.539 1 84.94 6 GLU B CA 1
ATOM 720 C C . GLU B 1 6 ? -3.336 26.297 15.906 1 84.94 6 GLU B C 1
ATOM 722 O O . GLU B 1 6 ? -2.957 25.406 15.141 1 84.94 6 GLU B O 1
ATOM 727 N N . LEU B 1 7 ? -2.891 26.531 17.078 1 86.38 7 LEU B N 1
ATOM 728 C CA . LEU B 1 7 ? -1.77 25.734 17.547 1 86.38 7 LEU B CA 1
ATOM 729 C C . LEU B 1 7 ? -2.201 24.297 17.812 1 86.38 7 LEU B C 1
ATOM 731 O O . LEU B 1 7 ? -1.461 23.359 17.5 1 86.38 7 LEU B O 1
ATOM 735 N N . ASP B 1 8 ? -3.338 24.172 18.375 1 91.31 8 ASP B N 1
ATOM 736 C CA . ASP B 1 8 ? -3.887 22.844 18.625 1 91.31 8 ASP B CA 1
ATOM 737 C C . ASP B 1 8 ? -4.137 22.109 17.297 1 91.31 8 ASP B C 1
ATOM 739 O O . ASP B 1 8 ? -3.881 20.906 17.203 1 91.31 8 ASP B O 1
ATOM 743 N N . GLU B 1 9 ? -4.633 22.875 16.391 1 93.12 9 GLU B N 1
ATOM 744 C CA . GLU B 1 9 ? -4.879 22.281 15.07 1 93.12 9 GLU B CA 1
ATOM 745 C C . GLU B 1 9 ? -3.572 21.875 14.398 1 93.12 9 GLU B C 1
ATOM 747 O O . GLU B 1 9 ? -3.506 20.828 13.742 1 93.12 9 GLU B O 1
ATOM 752 N N . LEU B 1 10 ? -2.627 22.641 14.555 1 93.25 10 LEU B N 1
ATOM 753 C CA . LEU B 1 10 ? -1.308 22.328 14.016 1 93.25 10 LEU B CA 1
ATOM 754 C C . LEU B 1 10 ? -0.762 21.031 14.617 1 93.25 10 LEU B C 1
ATOM 756 O O . LEU B 1 10 ? -0.214 20.203 13.898 1 93.25 10 LEU B O 1
ATOM 760 N N . LYS B 1 11 ? -0.897 20.891 15.891 1 93.81 11 LYS B N 1
ATOM 761 C CA . LYS B 1 11 ? -0.425 19.688 16.562 1 93.81 11 LYS B CA 1
ATOM 762 C C . LYS B 1 11 ? -1.178 18.453 16.078 1 93.81 11 LYS B C 1
ATOM 764 O O . LYS B 1 11 ? -0.579 17.391 15.875 1 93.81 11 LYS B O 1
ATOM 769 N N . ARG B 1 12 ? -2.414 18.594 15.93 1 95.94 12 ARG B N 1
ATOM 770 C CA . ARG B 1 12 ? -3.246 17.484 15.461 1 95.94 12 ARG B CA 1
ATOM 771 C C . ARG B 1 12 ? -2.842 17.047 14.055 1 95.94 12 ARG B C 1
ATOM 773 O O . ARG B 1 12 ? -2.66 15.859 13.797 1 95.94 12 ARG B O 1
ATOM 780 N N . LEU B 1 13 ? -2.682 18 13.172 1 96.31 13 LEU B N 1
ATOM 781 C CA . LEU B 1 13 ? -2.35 17.703 11.781 1 96.31 13 LEU B CA 1
ATOM 782 C C . LEU B 1 13 ? -0.96 17.094 11.672 1 96.31 13 LEU B C 1
ATOM 784 O O . LEU B 1 13 ? -0.734 16.203 10.844 1 96.31 13 LEU B O 1
ATOM 788 N N . ARG B 1 14 ? -0.084 17.547 12.531 1 96.5 14 ARG B N 1
ATOM 789 C CA . ARG B 1 14 ? 1.257 16.969 12.539 1 96.5 14 ARG B CA 1
ATOM 790 C C . ARG B 1 14 ? 1.223 15.508 13 1 96.5 14 ARG B C 1
ATOM 792 O O . ARG B 1 14 ? 1.914 14.656 12.438 1 96.5 14 ARG B O 1
ATOM 799 N N . SER B 1 15 ? 0.456 15.273 13.969 1 97.75 15 SER B N 1
ATOM 800 C CA . SER B 1 15 ? 0.304 13.906 14.477 1 97.75 15 SER B CA 1
ATOM 801 C C . SER B 1 15 ? -0.336 13 13.43 1 97.75 15 SER B C 1
ATOM 803 O O . SER B 1 15 ? 0.099 11.867 13.234 1 97.75 15 SER B O 1
ATOM 805 N N . GLU B 1 16 ? -1.345 13.508 12.812 1 97.44 16 GLU B N 1
ATOM 806 C CA . GLU B 1 16 ? -2.018 12.758 11.75 1 97.44 16 GLU B CA 1
ATOM 807 C C . GLU B 1 16 ? -1.074 12.477 10.586 1 97.44 16 GLU B C 1
ATOM 809 O O . GLU B 1 16 ? -1.058 11.367 10.047 1 97.44 16 GLU B O 1
ATOM 814 N N . ASN B 1 17 ? -0.368 13.469 10.25 1 98.12 17 ASN B N 1
ATOM 815 C CA . ASN B 1 17 ? 0.588 13.328 9.164 1 98.12 17 ASN B CA 1
ATOM 816 C C . ASN B 1 17 ? 1.633 12.258 9.461 1 98.12 17 ASN B C 1
ATOM 818 O O . ASN B 1 17 ? 1.979 11.461 8.594 1 98.12 17 ASN B O 1
ATOM 822 N N . LYS B 1 18 ? 2.098 12.234 10.648 1 98.12 18 LYS B N 1
ATOM 823 C CA . LYS B 1 18 ? 3.074 11.227 11.062 1 98.12 18 LYS B CA 1
ATOM 824 C C . LYS B 1 18 ? 2.482 9.828 11 1 98.12 18 LYS B C 1
ATOM 826 O O . LYS B 1 18 ? 3.119 8.898 10.492 1 98.12 18 LYS B O 1
ATOM 831 N N . ALA B 1 19 ? 1.32 9.68 11.516 1 98.25 19 ALA B N 1
ATOM 832 C CA . ALA B 1 19 ? 0.641 8.383 11.516 1 98.25 19 ALA B CA 1
ATOM 833 C C . ALA B 1 19 ? 0.408 7.887 10.094 1 98.25 19 ALA B C 1
ATOM 835 O O . ALA B 1 19 ? 0.598 6.703 9.805 1 98.25 19 ALA B O 1
ATOM 836 N N . LEU B 1 20 ? 0.009 8.758 9.234 1 97.88 20 LEU B N 1
ATOM 837 C CA . LEU B 1 20 ? -0.255 8.414 7.848 1 97.88 20 LEU B CA 1
ATOM 838 C C . LEU B 1 20 ? 1.028 7.988 7.137 1 97.88 20 LEU B C 1
ATOM 840 O O . LEU B 1 20 ? 1.021 7.047 6.344 1 97.88 20 LEU B O 1
ATOM 844 N N . LYS B 1 21 ? 2.043 8.703 7.41 1 98.44 21 LYS B N 1
ATOM 845 C CA . LYS B 1 21 ? 3.322 8.383 6.785 1 98.44 21 LYS B CA 1
ATOM 846 C C . LYS B 1 21 ? 3.812 7 7.219 1 98.44 21 LYS B C 1
ATOM 848 O O . LYS B 1 21 ? 4.336 6.238 6.406 1 98.44 21 LYS B O 1
ATOM 853 N N . GLU B 1 22 ? 3.641 6.691 8.438 1 98.5 22 GLU B N 1
ATOM 854 C CA . GLU B 1 22 ? 4.02 5.379 8.953 1 98.5 22 GLU B CA 1
ATOM 855 C C . GLU B 1 22 ? 3.17 4.273 8.336 1 98.5 22 GLU B C 1
ATOM 857 O O . GLU B 1 22 ? 3.693 3.232 7.93 1 98.5 22 GLU B O 1
ATOM 862 N N . ALA B 1 23 ? 1.922 4.523 8.273 1 98.44 23 ALA B N 1
ATOM 863 C CA . ALA B 1 23 ? 1.011 3.557 7.664 1 98.44 23 ALA B CA 1
ATOM 864 C C . ALA B 1 23 ? 1.335 3.35 6.188 1 98.44 23 ALA B C 1
ATOM 866 O O . ALA B 1 23 ? 1.301 2.221 5.691 1 98.44 23 ALA B O 1
ATOM 867 N N . TYR B 1 24 ? 1.644 4.406 5.582 1 98.69 24 TYR B N 1
ATOM 868 C CA . TYR B 1 24 ? 2.006 4.363 4.168 1 98.69 24 TYR B CA 1
ATOM 869 C C . TYR B 1 24 ? 3.27 3.541 3.955 1 98.69 24 TYR B C 1
ATOM 871 O O . TYR B 1 24 ? 3.336 2.725 3.033 1 98.69 24 TYR B O 1
ATOM 879 N N . ALA B 1 25 ? 4.207 3.777 4.742 1 98.69 25 ALA B N 1
ATOM 880 C CA . ALA B 1 25 ? 5.465 3.045 4.629 1 98.69 25 ALA B CA 1
ATOM 881 C C . ALA B 1 25 ? 5.25 1.549 4.836 1 98.69 25 ALA B C 1
ATOM 883 O O . ALA B 1 25 ? 5.809 0.727 4.105 1 98.69 25 ALA B O 1
ATOM 884 N N . GLU B 1 26 ? 4.492 1.211 5.809 1 98.62 26 GLU B N 1
ATOM 885 C CA . GLU B 1 26 ? 4.176 -0.191 6.07 1 98.62 26 GLU B CA 1
ATOM 886 C C . GLU B 1 26 ? 3.453 -0.826 4.891 1 98.62 26 GLU B C 1
ATOM 888 O O . GLU B 1 26 ? 3.768 -1.949 4.492 1 98.62 26 GLU B O 1
ATOM 893 N N . LEU B 1 27 ? 2.543 -0.031 4.355 1 98.81 27 LEU B N 1
ATOM 894 C CA . LEU B 1 27 ? 1.772 -0.543 3.227 1 98.81 27 LEU B CA 1
ATOM 895 C C . LEU B 1 27 ? 2.66 -0.723 1.999 1 98.81 27 LEU B C 1
ATOM 897 O O . LEU B 1 27 ? 2.475 -1.666 1.227 1 98.81 27 LEU B O 1
ATOM 901 N N . VAL B 1 28 ? 3.514 0.171 1.785 1 98.69 28 VAL B N 1
ATOM 902 C CA . VAL B 1 28 ? 4.453 0.068 0.673 1 98.69 28 VAL B CA 1
ATOM 903 C C . VAL B 1 28 ? 5.234 -1.239 0.777 1 98.69 28 VAL B C 1
ATOM 905 O O . VAL B 1 28 ? 5.398 -1.952 -0.216 1 98.69 28 VAL B O 1
ATOM 908 N N . LEU B 1 29 ? 5.672 -1.575 1.976 1 98.56 29 LEU B N 1
ATOM 909 C CA . LEU B 1 29 ? 6.445 -2.795 2.186 1 98.56 29 LEU B CA 1
ATOM 910 C C . LEU B 1 29 ? 5.594 -4.031 1.92 1 98.56 29 LEU B C 1
ATOM 912 O O . LEU B 1 29 ? 6.047 -4.969 1.258 1 98.56 29 LEU B O 1
ATOM 916 N N . ASN B 1 30 ? 4.422 -3.986 2.502 1 98.44 30 ASN B N 1
ATOM 917 C CA . ASN B 1 30 ? 3.52 -5.113 2.289 1 98.44 30 ASN B CA 1
ATOM 918 C C . ASN B 1 30 ? 3.225 -5.32 0.806 1 98.44 30 ASN B C 1
ATOM 920 O O . ASN B 1 30 ? 3.189 -6.457 0.329 1 98.44 30 ASN B O 1
ATOM 924 N N . HIS B 1 31 ? 2.986 -4.324 0.09 1 98.81 31 HIS B N 1
ATOM 925 C CA . HIS B 1 31 ? 2.709 -4.387 -1.341 1 98.81 31 HIS B CA 1
ATOM 926 C C . HIS B 1 31 ? 3.906 -4.934 -2.111 1 98.81 31 HIS B C 1
ATOM 928 O O . HIS B 1 31 ? 3.746 -5.762 -3.008 1 98.81 31 HIS B O 1
ATOM 934 N N . LYS B 1 32 ? 5.094 -4.457 -1.762 1 98.44 32 LYS B N 1
ATOM 935 C CA . LYS B 1 32 ? 6.309 -4.934 -2.42 1 98.44 32 LYS B CA 1
ATOM 936 C C . LYS B 1 32 ? 6.5 -6.434 -2.197 1 98.44 32 LYS B C 1
ATOM 938 O O . LYS B 1 32 ? 6.926 -7.148 -3.104 1 98.44 32 LYS B O 1
ATOM 943 N N . CYS B 1 33 ? 6.211 -6.906 -1.041 1 97.62 33 CYS B N 1
ATOM 944 C CA . CYS B 1 33 ? 6.305 -8.336 -0.75 1 97.62 33 CYS B CA 1
ATOM 945 C C . CYS B 1 33 ? 5.336 -9.133 -1.612 1 97.62 33 CYS B C 1
ATOM 947 O O . CYS B 1 33 ? 5.707 -10.156 -2.182 1 97.62 33 CYS B O 1
ATOM 949 N N . SER B 1 34 ? 4.168 -8.594 -1.686 1 98.31 34 SER B N 1
ATOM 950 C CA . SER B 1 34 ? 3.172 -9.258 -2.525 1 98.31 34 SER B CA 1
ATOM 951 C C . SER B 1 34 ? 3.611 -9.273 -3.986 1 98.31 34 SER B C 1
ATOM 953 O O . SER B 1 34 ? 3.467 -10.297 -4.668 1 98.31 34 SER B O 1
ATOM 955 N N . GLU B 1 35 ? 4.168 -8.258 -4.484 1 98.5 35 GLU B N 1
ATOM 956 C CA . GLU B 1 35 ? 4.648 -8.156 -5.859 1 98.5 35 GLU B CA 1
ATOM 957 C C . GLU B 1 35 ? 5.801 -9.125 -6.113 1 98.5 35 GLU B C 1
ATOM 959 O O . GLU B 1 35 ? 5.91 -9.695 -7.199 1 98.5 35 GLU B O 1
ATOM 964 N N . LYS B 1 36 ? 6.578 -9.305 -5.125 1 97.5 36 LYS B N 1
ATOM 965 C CA . LYS B 1 36 ? 7.688 -10.242 -5.262 1 97.5 36 LYS B CA 1
ATOM 966 C C . LYS B 1 36 ? 7.188 -11.68 -5.391 1 97.5 36 LYS B C 1
ATOM 968 O O . LYS B 1 36 ? 7.727 -12.461 -6.176 1 97.5 36 LYS B O 1
ATOM 973 N N . VAL B 1 37 ? 6.219 -12.039 -4.629 1 97.88 37 VAL B N 1
ATOM 974 C CA . VAL B 1 37 ? 5.602 -13.359 -4.711 1 97.88 37 VAL B CA 1
ATOM 975 C C . VAL B 1 37 ? 5.094 -13.609 -6.129 1 97.88 37 VAL B C 1
ATOM 977 O O . VAL B 1 37 ? 5.34 -14.664 -6.711 1 97.88 37 VAL B O 1
ATOM 980 N N . ILE B 1 38 ? 4.512 -12.578 -6.68 1 98.19 38 ILE B N 1
ATOM 981 C CA . ILE B 1 38 ? 3.945 -12.68 -8.016 1 98.19 38 ILE B CA 1
ATOM 982 C C . ILE B 1 38 ? 5.066 -12.828 -9.047 1 98.19 38 ILE B C 1
ATOM 984 O O . ILE B 1 38 ? 4.98 -13.656 -9.953 1 98.19 38 ILE B O 1
ATOM 988 N N . GLU B 1 39 ? 6.055 -12.062 -8.859 1 97.19 39 GLU B N 1
ATOM 989 C CA . GLU B 1 39 ? 7.199 -12.125 -9.766 1 97.19 39 GLU B CA 1
ATOM 990 C C . GLU B 1 39 ? 7.832 -13.516 -9.766 1 97.19 39 GLU B C 1
ATOM 992 O O . GLU B 1 39 ? 8.117 -14.078 -10.828 1 97.19 39 GLU B O 1
ATOM 997 N N . VAL B 1 40 ? 8.07 -14.07 -8.625 1 95.81 40 VAL B N 1
ATOM 998 C CA . VAL B 1 40 ? 8.688 -15.383 -8.477 1 95.81 40 VAL B CA 1
ATOM 999 C C . VAL B 1 40 ? 7.773 -16.453 -9.078 1 95.81 40 VAL B C 1
ATOM 1001 O O . VAL B 1 40 ? 8.234 -17.344 -9.805 1 95.81 40 VAL B O 1
ATOM 1004 N N . ALA B 1 41 ? 6.551 -16.266 -8.836 1 95.81 41 ALA B N 1
ATOM 1005 C CA . ALA B 1 41 ? 5.586 -17.219 -9.367 1 95.81 41 ALA B CA 1
ATOM 1006 C C . ALA B 1 41 ? 5.516 -17.141 -10.891 1 95.81 41 ALA B C 1
ATOM 1008 O O . ALA B 1 41 ? 5.418 -18.172 -11.57 1 95.81 41 ALA B O 1
ATOM 1009 N N . ASP B 1 42 ? 5.555 -15.992 -11.43 1 96.75 42 ASP B N 1
ATOM 1010 C CA . ASP B 1 42 ? 5.582 -15.812 -12.875 1 96.75 42 ASP B CA 1
ATOM 1011 C C . ASP B 1 42 ? 6.75 -16.578 -13.5 1 96.75 42 ASP B C 1
ATOM 1013 O O . ASP B 1 42 ? 6.59 -17.219 -14.539 1 96.75 42 ASP B O 1
ATOM 1017 N N . GLU B 1 43 ? 7.883 -16.5 -12.836 1 94.31 43 GLU B N 1
ATOM 1018 C CA . GLU B 1 43 ? 9.086 -17.156 -13.32 1 94.31 43 GLU B CA 1
ATOM 1019 C C . GLU B 1 43 ? 8.977 -18.672 -13.164 1 94.31 43 GLU B C 1
ATOM 1021 O O . GLU B 1 43 ? 9.344 -19.422 -14.07 1 94.31 43 GLU B O 1
ATOM 1026 N N . MET B 1 44 ? 8.445 -19.078 -12.07 1 91.5 44 MET B N 1
ATOM 1027 C CA . MET B 1 44 ? 8.336 -20.5 -11.75 1 91.5 44 MET B CA 1
ATOM 1028 C C . MET B 1 44 ? 7.387 -21.219 -12.703 1 91.5 44 MET B C 1
ATOM 1030 O O . MET B 1 44 ? 7.641 -22.344 -13.117 1 91.5 44 MET B O 1
ATOM 1034 N N . PHE B 1 45 ? 6.383 -20.5 -13.062 1 93.94 45 PHE B N 1
ATOM 1035 C CA . PHE B 1 45 ? 5.332 -21.172 -13.812 1 93.94 45 PHE B CA 1
ATOM 1036 C C . PHE B 1 45 ? 5.316 -20.688 -15.266 1 93.94 45 PHE B C 1
ATOM 1038 O O . PHE B 1 45 ? 4.551 -21.203 -16.078 1 93.94 45 PHE B O 1
ATOM 1045 N N . ASN B 1 46 ? 6.156 -19.75 -15.578 1 96.19 46 ASN B N 1
ATOM 1046 C CA . ASN B 1 46 ? 6.215 -19.172 -16.906 1 96.19 46 ASN B CA 1
ATOM 1047 C C . ASN B 1 46 ? 4.855 -18.641 -17.359 1 96.19 46 ASN B C 1
ATOM 1049 O O . ASN B 1 46 ? 4.355 -19 -18.422 1 96.19 46 ASN B O 1
ATOM 1053 N N . LEU B 1 47 ? 4.32 -17.766 -16.453 1 96.12 47 LEU B N 1
ATOM 1054 C CA . LEU B 1 47 ? 3.004 -17.156 -16.641 1 96.12 47 LEU B CA 1
ATOM 1055 C C . LEU B 1 47 ? 3.049 -15.656 -16.391 1 96.12 47 LEU B C 1
ATOM 1057 O O . LEU B 1 47 ? 4.059 -15.133 -15.906 1 96.12 47 LEU B O 1
ATOM 1061 N N . ASP B 1 48 ? 1.99 -15.039 -16.812 1 97.19 48 ASP B N 1
ATOM 1062 C CA . ASP B 1 48 ? 1.624 -13.703 -16.344 1 97.19 48 ASP B CA 1
ATOM 1063 C C . ASP B 1 48 ? 0.382 -13.75 -15.461 1 97.19 48 ASP B C 1
ATOM 1065 O O . ASP B 1 48 ? -0.744 -13.648 -15.953 1 97.19 48 ASP B O 1
ATOM 1069 N N . LEU B 1 49 ? 0.635 -13.852 -14.219 1 96.81 49 LEU B N 1
ATOM 1070 C CA . LEU B 1 49 ? -0.447 -14.125 -13.281 1 96.81 49 LEU B CA 1
ATOM 1071 C C . LEU B 1 49 ? -1.439 -12.969 -13.242 1 96.81 49 LEU B C 1
ATOM 1073 O O . LEU B 1 49 ? -2.639 -13.18 -13.055 1 96.81 49 LEU B O 1
ATOM 1077 N N . LYS B 1 50 ? -0.936 -11.828 -13.383 1 96.31 50 LYS B N 1
ATOM 1078 C CA . LYS B 1 50 ? -1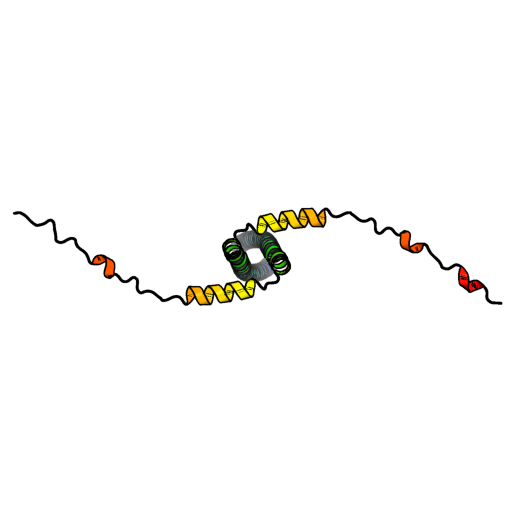.826 -10.672 -13.383 1 96.31 50 LYS B CA 1
ATOM 1079 C C . LYS B 1 50 ? -2.779 -10.711 -14.57 1 96.31 50 LYS B C 1
ATOM 1081 O O . LYS B 1 50 ? -3.982 -10.484 -14.414 1 96.31 50 LYS B O 1
ATOM 1086 N N . LYS B 1 51 ? -2.271 -11.086 -15.711 1 94.62 51 LYS B N 1
ATOM 1087 C CA . LYS B 1 51 ? -3.094 -11.188 -16.906 1 94.62 51 LYS B CA 1
ATOM 1088 C C . LYS B 1 51 ? -4.059 -12.367 -16.812 1 94.62 51 LYS B C 1
ATOM 1090 O O . LYS B 1 51 ? -5.227 -12.25 -17.188 1 94.62 51 LYS B O 1
ATOM 1095 N N . SER B 1 52 ? -3.572 -13.43 -16.312 1 91.31 52 SER B N 1
ATOM 1096 C CA . SER B 1 52 ? -4.375 -14.648 -16.234 1 91.31 52 SER B CA 1
ATOM 1097 C C . SER B 1 52 ? -5.516 -14.492 -15.234 1 91.31 52 SER B C 1
ATOM 1099 O O . SER B 1 52 ? -6.582 -15.086 -15.406 1 91.31 52 SER B O 1
ATOM 1101 N N . THR B 1 53 ? -5.27 -13.766 -14.227 1 91.06 53 THR B N 1
ATOM 1102 C CA . THR B 1 53 ? -6.281 -13.539 -13.203 1 91.06 53 THR B CA 1
ATOM 1103 C C . THR B 1 53 ? -7.379 -12.617 -13.727 1 91.06 53 THR B C 1
ATOM 1105 O O . THR B 1 53 ? -8.555 -12.789 -13.383 1 91.06 53 THR B O 1
ATOM 1108 N N . ASN B 1 54 ? -7.023 -11.688 -14.406 1 85.88 54 ASN B N 1
ATOM 1109 C CA . ASN B 1 54 ? -8 -10.773 -14.992 1 85.88 54 ASN B CA 1
ATOM 1110 C C . ASN B 1 54 ? -8.883 -11.484 -16.016 1 85.88 54 ASN B C 1
ATOM 1112 O O . ASN B 1 54 ? -10.055 -11.141 -16.172 1 85.88 54 ASN B O 1
ATOM 1116 N N . THR B 1 55 ? -8.281 -12.445 -16.734 1 79.38 55 THR B N 1
ATOM 1117 C CA . THR B 1 55 ? -9.031 -13.203 -17.719 1 79.38 55 THR B CA 1
ATOM 1118 C C . THR B 1 55 ? -9.969 -14.203 -17.047 1 79.38 55 THR B C 1
ATOM 1120 O O . THR B 1 55 ? -11.102 -14.398 -17.5 1 79.38 55 THR B O 1
ATOM 1123 N N . SER B 1 56 ? -9.469 -14.773 -16 1 72.12 56 SER B N 1
ATOM 1124 C CA . SER B 1 56 ? -10.273 -15.742 -15.266 1 72.12 56 SER B CA 1
ATOM 1125 C C . SER B 1 56 ? -11.469 -15.062 -14.594 1 72.12 56 SER B C 1
ATOM 1127 O O . SER B 1 56 ? -12.555 -15.648 -14.523 1 72.12 56 SER B O 1
ATOM 1129 N N . TYR B 1 57 ? -11.156 -13.969 -14.109 1 62.53 57 TYR B N 1
ATOM 1130 C CA . TYR B 1 57 ? -12.227 -13.227 -13.461 1 62.53 57 TYR B CA 1
ATOM 1131 C C . TYR B 1 57 ? -13.273 -12.773 -14.477 1 62.53 57 TYR B C 1
ATOM 1133 O O . TYR B 1 57 ? -14.469 -12.758 -14.18 1 62.53 57 TYR B O 1
ATOM 1141 N N . GLN B 1 58 ? -12.828 -12.469 -15.617 1 61.66 58 GLN B N 1
ATOM 1142 C CA . GLN B 1 58 ? -13.773 -12.102 -16.672 1 61.66 58 GLN B CA 1
ATOM 1143 C C . GLN B 1 58 ? -14.602 -13.305 -17.109 1 61.66 58 GLN B C 1
ATOM 1145 O O . GLN B 1 58 ? -15.797 -13.172 -17.391 1 61.66 58 GLN B O 1
ATOM 1150 N N . SER B 1 59 ? -13.914 -14.43 -17.125 1 59.34 59 SER B N 1
ATOM 1151 C CA . SER B 1 59 ? -14.641 -15.617 -17.547 1 59.34 59 SER B CA 1
ATOM 1152 C C . SER B 1 59 ? -15.602 -16.094 -16.469 1 59.34 59 SER B C 1
ATOM 1154 O O . SER B 1 59 ? -16.672 -16.625 -16.766 1 59.34 59 SER B O 1
ATOM 1156 N N . THR B 1 60 ? -15.031 -15.945 -15.258 1 55 60 THR B N 1
ATOM 1157 C CA . THR B 1 60 ? -15.898 -16.438 -14.188 1 55 60 THR B CA 1
ATOM 1158 C C . THR B 1 60 ? -17 -15.422 -13.883 1 55 60 THR B C 1
ATOM 1160 O O . THR B 1 60 ? -18.125 -15.805 -13.539 1 55 60 THR B O 1
ATOM 1163 N N . SER B 1 61 ? -16.5 -14.219 -13.977 1 51.5 61 SER B N 1
ATOM 1164 C CA . SER B 1 61 ? -17.516 -13.211 -13.68 1 51.5 61 SER B CA 1
ATOM 1165 C C . SER B 1 61 ? -18.516 -13.094 -14.812 1 51.5 61 SER B C 1
ATOM 1167 O O . SER B 1 61 ? -19.562 -12.438 -14.664 1 51.5 61 SER B O 1
ATOM 1169 N N . GLY B 1 62 ? -17.984 -13.438 -15.945 1 44.78 62 GLY B N 1
ATOM 1170 C CA . GLY B 1 62 ? -18.984 -13.5 -16.984 1 44.78 62 GLY B CA 1
ATOM 1171 C C . GLY B 1 62 ? -19.969 -14.648 -16.812 1 44.78 62 GLY B C 1
ATOM 1172 O O . GLY B 1 62 ? -20.625 -15.055 -17.766 1 44.78 62 GLY B O 1
ATOM 1173 N N . GLY B 1 63 ? -19.656 -15.5 -15.945 1 41.81 63 GLY B N 1
ATOM 1174 C CA . GLY B 1 63 ? -20.75 -16.438 -15.727 1 41.81 63 GLY B CA 1
ATOM 1175 C C . GLY B 1 63 ? -22.094 -15.742 -15.617 1 41.81 63 GLY B C 1
ATOM 1176 O O . GLY B 1 63 ? -22.172 -14.531 -15.406 1 41.81 63 GLY B O 1
ATOM 1177 N N . ARG B 1 64 ? -23.172 -16.469 -16.016 1 38.72 64 ARG B N 1
ATOM 1178 C CA . ARG B 1 64 ? -24.609 -16.172 -16.016 1 38.72 64 ARG B CA 1
ATOM 1179 C C . ARG B 1 64 ? -25.031 -15.492 -14.727 1 38.72 64 ARG B C 1
ATOM 1181 O O . ARG B 1 64 ? -24.594 -15.883 -13.641 1 38.72 64 ARG B O 1
ATOM 1188 N N . SER B 1 65 ? -25.156 -14.141 -14.594 1 37.78 65 SER B N 1
ATOM 1189 C CA . SER B 1 65 ? -26.203 -13.656 -13.703 1 37.78 65 SER B CA 1
ATOM 1190 C C . SER B 1 65 ? -27.312 -14.695 -13.539 1 37.78 65 SER B C 1
ATOM 1192 O O . SER B 1 65 ? -28.188 -14.828 -14.414 1 37.78 65 SER B O 1
ATOM 1194 N N . ARG B 1 66 ? -26.984 -15.844 -13.281 1 34.53 66 ARG B N 1
ATOM 1195 C CA . ARG B 1 66 ? -28.125 -16.672 -12.898 1 34.53 66 ARG B CA 1
ATOM 1196 C C . ARG B 1 66 ? -29.031 -15.93 -11.922 1 34.53 66 ARG B C 1
ATOM 1198 O O . ARG B 1 66 ? -28.562 -15.391 -10.914 1 34.53 66 ARG B O 1
ATOM 1205 N N . GLU B 1 67 ? -30.094 -15.211 -12.398 1 35.91 67 GLU B N 1
ATOM 1206 C CA . GLU B 1 67 ? -31.297 -14.859 -11.641 1 35.91 67 GLU B CA 1
ATOM 1207 C C . GLU B 1 67 ? -31.531 -15.828 -10.484 1 35.91 67 GLU B C 1
ATOM 1209 O O . GLU B 1 67 ? -31.391 -17.047 -10.648 1 35.91 67 GLU B O 1
ATOM 1214 N N . PRO B 1 68 ? -31.031 -15.398 -9.289 1 34.94 68 PRO B N 1
ATOM 1215 C CA . PRO B 1 68 ? -31.516 -16.297 -8.234 1 34.94 68 PRO B CA 1
ATOM 1216 C C . PRO B 1 68 ? -32.938 -16.828 -8.523 1 34.94 68 PRO B C 1
ATOM 1218 O O . PRO B 1 68 ? -33.844 -16.047 -8.766 1 34.94 68 PRO B O 1
ATOM 1221 N N . SER B 1 69 ? -32.969 -17.641 -9.453 1 29.92 69 SER B N 1
ATOM 1222 C CA . SER B 1 69 ? -34.312 -18.234 -9.641 1 29.92 69 SER B CA 1
ATOM 1223 C C . SER B 1 69 ? -34.969 -18.516 -8.305 1 29.92 69 SER B C 1
ATOM 1225 O O . SER B 1 69 ? -34.406 -19.172 -7.441 1 29.92 69 SER B O 1
ATOM 1227 N N . LEU B 1 70 ? -35.562 -17.484 -7.758 1 32.69 70 LEU B N 1
ATOM 1228 C CA . LEU B 1 70 ? -36.562 -17.516 -6.699 1 32.69 70 LEU B CA 1
ATOM 1229 C C . LEU B 1 70 ? -37.375 -18.812 -6.781 1 32.69 70 LEU B C 1
ATOM 1231 O O . LEU B 1 70 ? -38.438 -18.906 -6.18 1 32.69 70 LEU B O 1
ATOM 1235 N N . SER B 1 71 ? -36.844 -19.641 -7.758 1 30.19 71 SER B N 1
ATOM 1236 C CA . SER B 1 71 ? -37.844 -20.688 -7.941 1 30.19 71 SER B CA 1
ATOM 1237 C C . SER B 1 71 ? -38.062 -21.484 -6.656 1 30.19 71 SER B C 1
ATOM 1239 O O . SER B 1 71 ? -38.875 -22.406 -6.617 1 30.19 71 SER B O 1
ATOM 1241 N N . LEU B 1 72 ? -36.844 -21.453 -5.891 1 29.94 72 LEU B N 1
ATOM 1242 C CA . LEU B 1 72 ? -37 -22.594 -5 1 29.94 72 LEU B CA 1
ATOM 1243 C C . LEU B 1 72 ? -38.25 -22.469 -4.125 1 29.94 72 LEU B C 1
ATOM 1245 O O . LEU B 1 72 ? -38.406 -23.219 -3.174 1 29.94 72 LEU B O 1
ATOM 1249 N N . LEU B 1 73 ? -38.688 -21.188 -4.246 1 31.58 73 LEU B N 1
ATOM 1250 C CA . LEU B 1 73 ? -39.781 -21.109 -3.309 1 31.58 73 LEU B CA 1
ATOM 1251 C C . LEU B 1 73 ? -40.844 -22.188 -3.617 1 31.58 73 LEU B C 1
ATOM 1253 O O . LEU B 1 73 ? -41.938 -22.141 -3.094 1 31.58 73 LEU B O 1
ATOM 1257 N N . ARG B 1 74 ? -40.438 -22.828 -4.828 1 25.91 74 ARG B N 1
ATOM 1258 C CA . ARG B 1 74 ? -41.688 -23.484 -5.262 1 25.91 74 ARG B CA 1
ATOM 1259 C C . ARG B 1 74 ? -42.281 -24.312 -4.133 1 25.91 74 ARG B C 1
ATOM 1261 O O . ARG B 1 74 ? -43.5 -24.281 -3.922 1 25.91 74 ARG B O 1
ATOM 1268 N N . HIS B 1 75 ? -41.531 -25.391 -3.896 1 28 75 HIS B N 1
ATOM 1269 C CA . HIS B 1 75 ? -42.375 -26.578 -3.672 1 28 75 HIS B CA 1
ATOM 1270 C C . HIS B 1 75 ? -42.969 -26.562 -2.279 1 28 75 HIS B C 1
ATOM 1272 O O . HIS B 1 75 ? -42.281 -26.672 -1.278 1 28 75 HIS B O 1
ATOM 1278 N N . GLN B 1 76 ? -43.719 -25.547 -1.973 1 25.72 76 GLN B N 1
ATOM 1279 C CA . GLN B 1 76 ? -44.562 -25.656 -0.799 1 25.72 76 GLN B CA 1
ATOM 1280 C C . GLN B 1 76 ? -45.219 -27.047 -0.714 1 25.72 76 GLN B C 1
ATOM 1282 O O . GLN B 1 76 ? -45.844 -27.5 -1.66 1 25.72 76 GLN B O 1
ATOM 1287 N N . PRO B 1 77 ? -44.344 -27.984 -0.144 1 27.44 77 PRO B N 1
ATOM 1288 C CA . PRO B 1 77 ? -45.031 -29.266 0.038 1 27.44 77 PRO B CA 1
ATOM 1289 C C . PRO B 1 77 ? -46.469 -29.094 0.499 1 27.44 77 PRO B C 1
ATOM 1291 O O . PRO B 1 77 ? -46.75 -28.281 1.388 1 27.44 77 PRO B O 1
ATOM 1294 N N . SER B 1 78 ? -47.344 -28.812 -0.391 1 29.52 78 SER B N 1
ATOM 1295 C CA . SER B 1 78 ? -48.812 -28.844 -0.18 1 29.52 78 SER B CA 1
ATOM 1296 C C . SER B 1 78 ? -49.219 -29.969 0.772 1 29.52 78 SER B C 1
ATOM 1298 O O . SER B 1 78 ? -50.375 -30.125 1.085 1 29.52 78 SER B O 1
ATOM 1300 N N . SER B 1 79 ? -48.219 -30.969 0.92 1 25.77 79 SER B N 1
ATOM 1301 C CA . SER B 1 79 ? -48.938 -32.188 1.278 1 25.77 79 SER B CA 1
ATOM 1302 C C . SER B 1 79 ? -49.781 -31.969 2.531 1 25.77 79 SER B C 1
ATOM 1304 O O . SER B 1 79 ? -50.781 -32.656 2.729 1 25.77 79 SER B O 1
ATOM 1306 N N . LEU B 1 80 ? -49.062 -31.406 3.578 1 28.02 80 LEU B N 1
ATOM 1307 C CA . LEU B 1 80 ? -49.531 -32.094 4.781 1 28.02 80 LEU B CA 1
ATOM 1308 C C . LEU B 1 80 ? -50.938 -31.719 5.137 1 28.02 80 LEU B C 1
ATOM 1310 O O . LEU B 1 80 ? -51.469 -32.094 6.199 1 28.02 80 LEU B O 1
ATOM 1314 N N . LEU B 1 81 ? -51.406 -30.625 4.477 1 28.06 81 LEU B N 1
ATOM 1315 C CA . LEU B 1 81 ? -52.75 -30.422 5.047 1 28.06 81 LEU B CA 1
ATOM 1316 C C . LEU B 1 81 ? -53.656 -31.594 4.719 1 28.06 81 LEU B C 1
ATOM 1318 O O . LEU B 1 81 ? -54.875 -31.5 4.859 1 28.06 81 LEU B O 1
ATOM 1322 N N . GLN B 1 82 ? -53.188 -32.719 4.367 1 23.83 82 GLN B N 1
ATOM 1323 C CA . GLN B 1 82 ? -54.125 -33.75 3.998 1 23.83 82 GLN B CA 1
ATOM 1324 C C . GLN B 1 82 ? -55.312 -33.781 4.953 1 23.83 82 GLN B C 1
ATOM 1326 O O . GLN B 1 82 ? -56.469 -33.844 4.516 1 23.83 82 GLN B O 1
ATOM 1331 N N . GLU B 1 83 ? -55.406 -34.719 6.047 1 28.42 83 GLU B N 1
ATOM 1332 C CA . GLU B 1 83 ? -56.469 -35.656 6.371 1 28.42 83 GLU B CA 1
ATOM 1333 C C . GLU B 1 83 ? -57.594 -34.938 7.129 1 28.42 83 GLU B C 1
ATOM 1335 O O . GLU B 1 83 ? -58.719 -35.438 7.184 1 28.42 83 GLU B O 1
ATOM 1340 N N . GLN B 1 84 ? -57.562 -33.812 7.621 1 22.72 84 GLN B N 1
ATOM 1341 C CA . GLN B 1 84 ? -58.969 -33.625 7.98 1 22.72 84 GLN B CA 1
ATOM 1342 C C . GLN B 1 84 ? -59.781 -33.219 6.762 1 22.72 84 GLN B C 1
ATOM 1344 O O . GLN B 1 84 ? -59.344 -32.375 5.961 1 22.72 84 GLN B O 1
#

Secondary structure (DSSP, 8-state):
-HHHHHHHHHHHHHHHHHHHHHHHHHHHHHHHHHHHHHHHHHHHHT--HHHHHHHHHHHHHTS------GGGG-----GGGG--/-HHHHHHHHHHHHHHHHHHHHHHHHHHHHHHHHHHHHHHHHHHHHT--HHHHHHHHHHHHHTS------GGGG-----GGG---

Sequence (168 aa):
METRDELDELKRLRSENKALKEAYAELVLNHKCSEKVIEVADEMFNLDLKKSTNTSYQSTSGGRSREPSLSLLRHQPSSLLQEQMETRDELDELKRLRSENKALKEAYAELVLNHKCSEKVIEVADEMFNLDLKKSTNTSYQSTSGGRSREPSLSLLRHQPSSLLQEQ

Foldseek 3Di:
DVVVVVVVVVVVVVVVVVVVVVVVVVVVVVVVVVVVVQVVVCVVVVDNVVVVVVVVCCVVVPPDPPPPPPVVVPDPPPPDVPDD/DVVVVVVVVVVVVVVVVVVVVVVVVVVVVVVVVVVVVQVVVCVVVVDNVVVVVVVVCCVVVPPPPPPPCPCVVPDPVVPPVPDD